Protein AF-A0A348T2I8-F1 (afdb_monomer_lite)

pLDDT: mean 94.96, std 5.28, range [66.25, 98.44]

Structure (mmCIF, N/CA/C/O backbone):
data_AF-A0A348T2I8-F1
#
_entry.id   AF-A0A348T2I8-F1
#
loop_
_atom_site.group_PDB
_atom_site.id
_atom_site.type_symbol
_atom_site.label_atom_id
_atom_site.label_alt_id
_atom_site.label_comp_id
_atom_site.label_asym_id
_atom_site.label_entity_id
_atom_site.label_seq_id
_atom_site.pdbx_PDB_ins_code
_atom_site.Cartn_x
_atom_site.Cartn_y
_atom_site.Cartn_z
_atom_site.occupancy
_atom_site.B_iso_or_equiv
_atom_site.auth_seq_id
_atom_site.auth_comp_id
_atom_site.auth_asym_id
_atom_site.auth_atom_id
_atom_site.pdbx_PDB_model_num
ATOM 1 N N . MET A 1 1 ? -10.567 -3.178 22.652 1.00 66.25 1 MET A N 1
ATOM 2 C CA . MET A 1 1 ? -9.979 -3.028 21.308 1.00 66.25 1 MET A CA 1
ATOM 3 C C . MET A 1 1 ? -9.594 -4.406 20.839 1.00 66.25 1 MET A C 1
ATOM 5 O O . MET A 1 1 ? -8.937 -5.100 21.603 1.00 66.25 1 MET A O 1
ATOM 9 N N . THR A 1 2 ? -10.010 -4.815 19.647 1.00 86.69 2 THR A N 1
ATOM 10 C CA . THR A 1 2 ? -9.426 -6.001 19.015 1.00 86.69 2 THR A CA 1
ATOM 11 C C . THR A 1 2 ? -8.384 -5.509 18.015 1.00 86.69 2 THR A C 1
ATOM 13 O O . THR A 1 2 ? -8.646 -4.575 17.260 1.00 86.69 2 THR A O 1
ATOM 16 N N . VAL A 1 3 ? -7.181 -6.085 18.042 1.00 92.50 3 VAL A N 1
ATOM 17 C CA . VAL A 1 3 ? -6.069 -5.67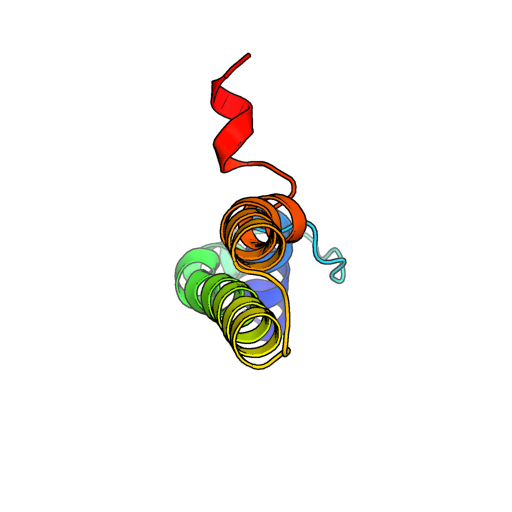8 17.161 1.00 92.50 3 VAL A CA 1
ATOM 18 C C . VAL A 1 3 ? -6.493 -5.731 15.687 1.00 92.50 3 VAL A C 1
ATOM 20 O O . VAL A 1 3 ? -6.197 -4.816 14.925 1.00 92.50 3 VAL A O 1
ATOM 23 N N . LEU A 1 4 ? -7.285 -6.745 15.322 1.00 94.75 4 LEU A N 1
ATOM 24 C CA . LEU A 1 4 ? -7.858 -6.913 13.987 1.00 94.75 4 LEU A CA 1
ATOM 25 C C . LEU A 1 4 ? -8.699 -5.705 13.539 1.00 94.75 4 LEU A C 1
ATOM 27 O O . LEU A 1 4 ? -8.543 -5.251 12.412 1.00 94.75 4 LEU A O 1
ATOM 31 N N . GLN A 1 5 ? -9.562 -5.163 14.407 1.00 95.44 5 GLN A N 1
ATOM 32 C CA . GLN A 1 5 ? -10.389 -4.000 14.065 1.00 95.44 5 GLN A CA 1
ATOM 33 C C . GLN A 1 5 ? -9.539 -2.756 13.818 1.00 95.44 5 GLN A C 1
ATOM 35 O O . GLN A 1 5 ? -9.809 -2.017 12.882 1.00 95.44 5 GLN A O 1
ATOM 40 N N . THR A 1 6 ? -8.499 -2.527 14.622 1.00 95.56 6 THR A N 1
ATOM 41 C CA . THR A 1 6 ? -7.592 -1.384 14.426 1.00 95.56 6 THR A CA 1
ATOM 42 C C . THR A 1 6 ? -6.823 -1.489 13.110 1.00 95.56 6 THR A C 1
ATOM 44 O O . THR A 1 6 ? -6.679 -0.488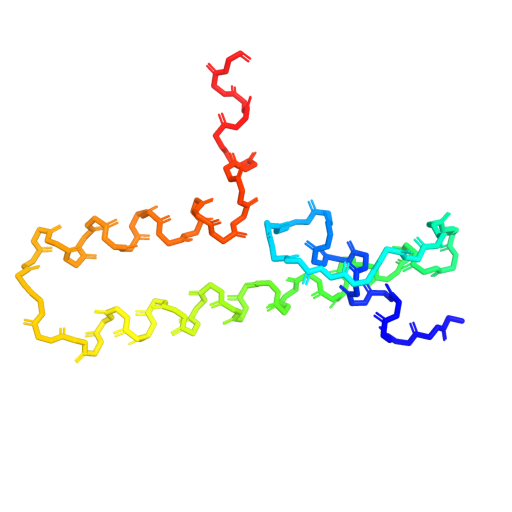 12.411 1.00 95.56 6 THR A O 1
ATOM 47 N N . ILE A 1 7 ? -6.378 -2.693 12.739 1.00 96.94 7 ILE A N 1
ATOM 48 C CA . ILE A 1 7 ? -5.748 -2.936 11.435 1.00 96.94 7 ILE A CA 1
ATOM 49 C C . ILE A 1 7 ? -6.760 -2.713 10.306 1.00 96.94 7 ILE A C 1
ATOM 51 O O . ILE A 1 7 ? -6.457 -1.987 9.365 1.00 96.94 7 ILE A O 1
ATOM 55 N N . ALA A 1 8 ? -7.969 -3.272 10.411 1.00 96.56 8 ALA A N 1
ATOM 56 C CA . ALA A 1 8 ? -9.014 -3.090 9.404 1.00 96.56 8 ALA A CA 1
ATOM 57 C C . ALA A 1 8 ? -9.372 -1.608 9.209 1.00 96.56 8 ALA A C 1
ATOM 59 O O . ALA A 1 8 ? -9.449 -1.158 8.074 1.00 96.56 8 ALA A O 1
ATOM 60 N N . VAL A 1 9 ? -9.495 -0.826 10.287 1.00 96.25 9 VAL A N 1
ATOM 61 C CA . VAL A 1 9 ? -9.712 0.630 10.212 1.00 96.25 9 VAL A CA 1
ATOM 62 C C . VAL A 1 9 ? -8.548 1.332 9.506 1.00 96.25 9 VAL A C 1
ATOM 64 O O . VAL A 1 9 ? -8.782 2.169 8.641 1.00 96.25 9 VAL A O 1
ATOM 67 N N . ALA A 1 10 ? -7.295 0.978 9.815 1.00 96.62 10 ALA A N 1
ATOM 68 C CA . ALA A 1 10 ? -6.134 1.577 9.154 1.00 96.62 10 ALA A CA 1
ATOM 69 C C . ALA A 1 10 ? -6.111 1.291 7.642 1.00 96.62 10 ALA A C 1
ATOM 71 O O . ALA A 1 10 ? -5.906 2.204 6.845 1.00 96.62 10 ALA A O 1
ATOM 72 N N . PHE A 1 11 ? -6.370 0.047 7.233 1.00 97.69 11 PHE A N 1
ATOM 73 C CA . PHE A 1 11 ? -6.459 -0.302 5.813 1.00 97.69 11 PHE A CA 1
ATOM 74 C C . PHE A 1 11 ? -7.668 0.343 5.131 1.00 97.69 11 PHE A C 1
ATOM 76 O O . PHE A 1 11 ? -7.522 0.831 4.017 1.00 97.69 11 PHE A O 1
ATOM 83 N N . ALA A 1 12 ? -8.825 0.409 5.791 1.00 95.94 12 ALA A N 1
ATOM 84 C CA . ALA A 1 12 ? -10.013 1.059 5.242 1.00 95.94 12 ALA A CA 1
ATOM 85 C C . ALA A 1 12 ? -9.829 2.575 5.058 1.00 95.94 12 ALA A C 1
ATOM 87 O O . ALA A 1 12 ? -10.413 3.150 4.147 1.00 95.94 12 ALA A O 1
ATOM 88 N N . MET A 1 13 ? -9.030 3.224 5.914 1.00 95.00 13 MET A N 1
ATOM 89 C CA . MET A 1 13 ? -8.773 4.665 5.843 1.00 95.00 13 MET A CA 1
ATOM 90 C C . MET A 1 13 ? -7.680 5.033 4.833 1.00 95.00 13 MET A C 1
ATOM 92 O O . MET A 1 13 ? -7.785 6.056 4.166 1.00 95.00 13 MET A O 1
ATOM 96 N N . PHE A 1 14 ? -6.609 4.237 4.754 1.00 96.19 14 PHE A N 1
ATOM 97 C CA . PHE A 1 14 ? -5.386 4.606 4.030 1.00 96.19 14 PHE A CA 1
ATOM 98 C C . PHE A 1 14 ? -5.090 3.719 2.812 1.00 96.19 14 PHE A C 1
ATOM 100 O O . PHE A 1 14 ? -4.009 3.819 2.227 1.00 96.19 14 PHE A O 1
ATOM 107 N N . SER A 1 15 ? -6.009 2.826 2.435 1.00 97.19 15 SER A N 1
ATOM 108 C CA . SER A 1 15 ? -5.854 1.962 1.267 1.00 97.19 15 SER A CA 1
ATOM 109 C C . SER A 1 15 ? -7.169 1.647 0.555 1.00 97.19 15 SER A C 1
ATOM 111 O O . SER A 1 15 ? -8.239 1.713 1.147 1.00 97.19 15 SER A O 1
ATOM 113 N N . ALA A 1 16 ? -7.074 1.227 -0.706 1.00 97.00 16 ALA A N 1
ATOM 114 C CA . ALA A 1 16 ? -8.175 0.652 -1.477 1.00 97.00 16 ALA A CA 1
ATOM 115 C C . ALA A 1 16 ? -8.327 -0.867 -1.263 1.00 97.00 16 ALA A C 1
ATOM 117 O O . ALA A 1 16 ? -9.103 -1.522 -1.961 1.00 97.00 16 ALA A O 1
ATOM 118 N N . VAL A 1 17 ? -7.571 -1.460 -0.331 1.00 97.06 17 VAL A N 1
ATOM 11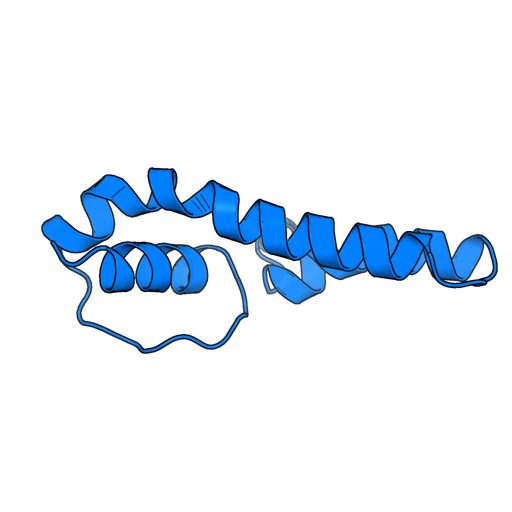9 C CA . VAL A 1 17 ? -7.631 -2.899 -0.058 1.00 97.06 17 VAL A CA 1
ATOM 120 C C . VAL A 1 17 ? -8.963 -3.224 0.623 1.00 97.06 17 VAL A C 1
ATOM 122 O O . VAL A 1 17 ? -9.268 -2.645 1.668 1.00 97.06 17 VAL A O 1
ATOM 125 N N . PRO A 1 18 ? -9.757 -4.169 0.089 1.00 96.12 18 PRO A N 1
ATOM 126 C CA . PRO A 1 18 ? -11.015 -4.547 0.709 1.00 96.12 18 PRO A CA 1
ATOM 127 C C . PRO A 1 18 ? -10.757 -5.213 2.062 1.00 96.12 18 PRO A C 1
ATOM 129 O O . PRO A 1 18 ? -10.012 -6.188 2.170 1.00 96.12 18 PRO A O 1
ATOM 132 N N . VAL A 1 19 ? -11.410 -4.697 3.097 1.00 96.62 19 VAL A N 1
ATOM 133 C CA . VAL A 1 19 ? -11.329 -5.201 4.471 1.00 96.62 19 VAL A CA 1
ATOM 134 C C . VAL A 1 19 ? -12.722 -5.269 5.097 1.00 96.62 19 VAL A C 1
ATOM 136 O O . VAL A 1 19 ? -13.619 -4.533 4.667 1.00 96.62 19 VAL A O 1
ATOM 139 N N . PRO A 1 20 ? -12.936 -6.126 6.114 1.00 95.00 20 PRO A N 1
ATOM 140 C CA . PRO A 1 20 ? -14.194 -6.151 6.851 1.00 95.00 20 PRO A CA 1
ATOM 141 C C . PRO A 1 20 ? -14.540 -4.773 7.430 1.00 95.00 20 PRO A C 1
ATOM 143 O O . PRO A 1 20 ? -13.705 -4.130 8.069 1.00 95.00 20 PRO A O 1
ATOM 146 N N . GLN A 1 21 ? -15.780 -4.337 7.216 1.00 92.00 21 GLN A N 1
ATOM 147 C CA . GLN A 1 21 ? -16.283 -3.040 7.667 1.00 92.00 21 GLN A CA 1
ATOM 148 C C . GLN A 1 21 ? -16.906 -3.189 9.058 1.00 92.00 21 GLN A C 1
ATOM 150 O O . GLN A 1 21 ? -18.052 -3.607 9.200 1.00 92.00 21 GLN A O 1
ATOM 155 N N . PHE A 1 22 ? -16.120 -2.906 10.093 1.00 90.38 22 PHE A N 1
ATOM 156 C CA . PHE A 1 22 ? -16.593 -2.862 11.479 1.00 90.38 22 PHE A CA 1
ATOM 157 C C . PHE A 1 22 ? -17.109 -1.468 11.833 1.00 90.38 22 PHE A C 1
ATOM 159 O O . PHE A 1 22 ? -16.676 -0.500 11.220 1.00 90.38 22 PHE A O 1
ATOM 166 N N . ASP A 1 23 ? -17.934 -1.340 12.874 1.00 93.56 23 ASP A N 1
ATOM 167 C CA . ASP A 1 23 ? -18.330 -0.025 13.394 1.00 93.56 23 ASP A CA 1
ATOM 168 C C . ASP A 1 23 ? -17.121 0.749 13.936 1.00 93.56 23 ASP A C 1
ATOM 170 O O . ASP A 1 23 ? -16.409 0.290 14.840 1.00 93.56 23 ASP A O 1
ATOM 174 N N . TRP A 1 24 ? -16.898 1.948 13.402 1.00 92.75 24 TRP A N 1
ATOM 175 C CA . TRP A 1 24 ? -15.800 2.825 13.797 1.00 92.75 24 TRP A CA 1
ATOM 176 C C . TRP A 1 24 ? -16.151 3.504 15.118 1.00 92.75 24 TRP A C 1
ATOM 178 O O . TRP A 1 24 ? -17.215 4.101 15.269 1.00 92.75 24 TRP A O 1
ATOM 188 N N . ASN A 1 25 ? -15.267 3.392 16.105 1.00 94.00 25 ASN A N 1
ATOM 189 C CA . ASN A 1 25 ? -15.448 3.997 17.419 1.00 94.00 25 ASN A CA 1
ATOM 190 C C . ASN A 1 25 ? -14.101 4.433 18.000 1.00 94.00 25 ASN A C 1
ATOM 192 O O . ASN A 1 25 ? -13.037 4.007 17.554 1.00 94.00 25 ASN A O 1
ATOM 196 N N . GLU A 1 26 ? -14.143 5.242 19.058 1.00 94.44 26 GLU A N 1
ATOM 197 C CA . GLU A 1 26 ? -12.938 5.781 19.694 1.00 94.44 26 GLU A CA 1
ATOM 198 C C . GLU A 1 26 ? -11.913 4.689 20.033 1.00 94.44 26 GLU A C 1
ATOM 200 O O . GLU A 1 26 ? -10.716 4.868 19.818 1.00 94.44 26 GLU A O 1
ATOM 205 N N . LYS A 1 27 ? -12.370 3.513 20.492 1.00 91.50 27 LYS A N 1
ATOM 206 C CA . LYS A 1 27 ? -11.470 2.416 20.847 1.00 91.50 27 LYS A CA 1
ATOM 207 C C . LYS A 1 27 ? -10.715 1.923 19.614 1.00 91.50 27 LYS A C 1
ATOM 209 O O . LYS A 1 27 ? -9.496 1.912 19.663 1.00 91.50 27 LYS A O 1
ATOM 214 N N . ASN A 1 28 ? -11.373 1.499 18.532 1.00 92.38 28 ASN A N 1
ATOM 215 C CA . ASN A 1 28 ? -10.654 0.916 17.383 1.00 92.38 28 ASN A CA 1
ATOM 216 C C . ASN A 1 28 ? -9.887 1.945 16.533 1.00 92.38 28 ASN A C 1
ATOM 218 O O . ASN A 1 28 ? -8.864 1.576 15.951 1.00 92.38 28 ASN A O 1
ATOM 222 N N . MET A 1 29 ? -10.300 3.216 16.549 1.00 94.19 29 MET A N 1
ATOM 223 C CA . MET A 1 29 ? -9.613 4.309 15.856 1.00 94.19 29 MET A CA 1
ATOM 224 C C . MET A 1 29 ? -8.355 4.797 16.584 1.00 94.19 29 MET A C 1
ATOM 226 O O . MET A 1 29 ? -7.395 5.186 15.917 1.00 94.19 29 MET A O 1
ATOM 230 N N . ARG A 1 30 ? -8.319 4.738 17.927 1.00 94.75 30 ARG A N 1
ATOM 231 C CA . ARG A 1 30 ? -7.246 5.317 18.767 1.00 94.75 30 ARG A CA 1
ATOM 232 C C . ARG A 1 30 ? -5.828 4.903 18.372 1.00 94.75 30 ARG A C 1
ATOM 234 O O . ARG A 1 30 ? -4.915 5.712 18.495 1.00 94.75 30 ARG A O 1
ATOM 241 N N . TYR A 1 31 ? -5.639 3.666 17.911 1.00 93.81 31 TYR A N 1
ATOM 242 C CA . TYR A 1 31 ? -4.327 3.144 17.501 1.00 93.81 31 TYR A CA 1
ATOM 243 C C . TYR A 1 31 ? -4.233 2.839 15.998 1.00 93.81 31 TYR A C 1
ATOM 245 O O . TYR A 1 31 ? -3.314 2.143 15.574 1.00 93.81 31 TYR A O 1
ATOM 253 N N . SER A 1 32 ? -5.154 3.348 15.173 1.00 93.62 32 SER A N 1
ATOM 254 C CA . SER A 1 32 ? -5.150 3.113 13.716 1.00 93.62 32 SER A CA 1
ATOM 255 C C . SER A 1 32 ? -3.838 3.561 13.058 1.00 93.62 32 SER A C 1
ATOM 257 O O . SER A 1 32 ? -3.256 2.820 12.270 1.00 93.62 32 SER A O 1
ATOM 259 N N . LEU A 1 33 ? -3.289 4.707 13.472 1.00 95.44 33 LEU A N 1
ATOM 260 C CA . LEU A 1 33 ? -1.984 5.193 13.008 1.00 95.44 33 LEU A CA 1
ATOM 261 C C . LEU A 1 33 ? -0.812 4.284 13.411 1.00 95.44 33 LEU A C 1
ATOM 263 O O . LEU A 1 33 ? 0.189 4.239 12.707 1.00 95.44 33 LEU A O 1
ATOM 267 N N . CYS A 1 34 ? -0.924 3.511 14.495 1.00 95.75 34 CYS A N 1
ATOM 268 C CA . CYS A 1 34 ? 0.090 2.509 14.838 1.00 95.75 34 CYS A CA 1
ATOM 269 C C . CYS A 1 34 ? 0.056 1.307 13.880 1.00 95.75 34 CYS A C 1
ATOM 271 O O . CYS A 1 34 ? 1.072 0.641 13.708 1.00 95.75 34 CYS A O 1
ATOM 273 N N . ALA A 1 35 ? -1.095 1.032 13.258 1.00 96.19 35 ALA A N 1
ATOM 274 C CA . ALA A 1 35 ? -1.255 -0.005 12.240 1.00 96.19 35 ALA A CA 1
ATOM 275 C C . ALA A 1 35 ? -0.997 0.508 10.810 1.00 96.19 35 ALA A C 1
ATOM 277 O O . ALA A 1 35 ? -0.774 -0.303 9.914 1.00 96.19 35 ALA A O 1
ATOM 278 N N . PHE A 1 36 ? -0.956 1.828 10.592 1.00 96.19 36 PHE A N 1
ATOM 279 C CA . PHE A 1 36 ? -0.638 2.445 9.298 1.00 96.19 36 PHE A CA 1
ATOM 280 C C . PHE A 1 36 ? 0.655 1.920 8.636 1.00 96.19 36 PHE A C 1
ATOM 282 O O . PHE A 1 36 ? 0.624 1.675 7.428 1.00 96.19 36 PHE A O 1
ATOM 289 N N . PRO A 1 37 ? 1.759 1.632 9.365 1.00 97.75 37 PRO A N 1
ATOM 290 C CA . PRO A 1 37 ? 2.951 1.030 8.765 1.00 97.75 37 PRO A CA 1
ATOM 291 C C . PRO A 1 37 ? 2.691 -0.272 7.993 1.00 97.75 37 PRO A C 1
ATOM 293 O O . PRO A 1 37 ? 3.424 -0.566 7.055 1.00 97.75 37 PRO A O 1
ATOM 296 N N . LEU A 1 38 ? 1.639 -1.034 8.321 1.00 98.06 38 LEU A N 1
ATOM 297 C CA . LEU A 1 38 ? 1.276 -2.253 7.588 1.00 98.06 38 LEU A CA 1
ATOM 298 C C . LEU A 1 38 ? 0.817 -1.964 6.150 1.00 98.06 38 LEU A C 1
ATOM 300 O O . LEU A 1 38 ? 1.104 -2.756 5.253 1.00 98.06 38 LEU A O 1
ATOM 304 N N . VAL A 1 39 ? 0.170 -0.820 5.905 1.00 97.75 39 VAL A N 1
ATOM 305 C CA . VAL A 1 39 ? -0.152 -0.356 4.543 1.00 97.75 39 VAL A CA 1
ATOM 306 C C . VAL A 1 39 ? 1.142 -0.060 3.779 1.00 97.75 39 VAL A C 1
ATOM 308 O O . VAL A 1 39 ? 1.301 -0.470 2.631 1.00 97.75 39 VAL A O 1
ATOM 311 N N . GLY A 1 40 ? 2.119 0.566 4.444 1.00 97.38 40 GLY A N 1
ATOM 312 C CA . GLY A 1 40 ? 3.456 0.791 3.891 1.00 97.38 40 GLY A CA 1
ATOM 313 C C . GLY A 1 40 ? 4.198 -0.509 3.565 1.00 97.38 40 GLY A C 1
ATOM 314 O O . GLY A 1 40 ? 4.813 -0.610 2.505 1.00 97.38 40 GLY A O 1
ATOM 315 N N . VAL A 1 41 ? 4.091 -1.529 4.423 1.00 98.44 41 VAL A N 1
ATOM 316 C CA . VAL A 1 41 ? 4.642 -2.871 4.160 1.00 98.44 41 VAL A CA 1
ATOM 317 C C . VAL A 1 41 ? 4.010 -3.489 2.913 1.00 98.44 41 VAL A C 1
ATOM 319 O O . VAL A 1 41 ? 4.737 -4.050 2.098 1.00 98.44 41 VAL A O 1
ATOM 322 N N . LEU A 1 42 ? 2.693 -3.351 2.716 1.00 98.12 42 LEU A N 1
ATOM 323 C CA . LEU A 1 42 ? 2.026 -3.828 1.500 1.00 98.12 42 LEU A CA 1
ATOM 324 C C . LEU A 1 42 ? 2.559 -3.120 0.243 1.00 98.12 42 LEU A C 1
ATOM 326 O O . LEU A 1 42 ? 2.923 -3.788 -0.726 1.00 98.12 42 LEU A O 1
ATOM 330 N N . CYS A 1 43 ? 2.663 -1.787 0.269 1.00 97.69 43 CYS A N 1
ATOM 331 C CA . CYS A 1 43 ? 3.254 -1.017 -0.830 1.00 97.69 43 CYS A CA 1
ATOM 332 C C . CYS A 1 43 ? 4.701 -1.450 -1.114 1.00 97.69 43 CYS A C 1
ATOM 334 O O . CYS A 1 43 ? 5.058 -1.714 -2.261 1.00 97.69 43 CYS A O 1
ATOM 336 N N . GLY A 1 44 ? 5.523 -1.573 -0.068 1.00 98.06 44 GLY A N 1
ATOM 337 C CA . GLY A 1 44 ? 6.922 -1.984 -0.173 1.00 98.06 44 GLY A CA 1
ATOM 338 C C . GLY A 1 44 ? 7.084 -3.404 -0.716 1.00 98.06 44 GLY A C 1
ATOM 339 O O . GLY A 1 44 ? 7.934 -3.639 -1.570 1.00 98.06 44 GLY A O 1
ATOM 340 N N . ALA A 1 45 ? 6.234 -4.343 -0.294 1.00 98.44 45 ALA A N 1
ATOM 341 C CA . ALA A 1 45 ? 6.230 -5.705 -0.820 1.00 98.44 45 ALA A CA 1
ATOM 342 C C . ALA A 1 45 ? 5.924 -5.724 -2.326 1.00 98.44 45 ALA A C 1
ATOM 344 O O . ALA A 1 45 ? 6.634 -6.381 -3.088 1.00 98.44 45 ALA A O 1
ATOM 345 N N . LEU A 1 46 ? 4.923 -4.960 -2.774 1.00 98.06 46 LEU A N 1
ATOM 346 C CA . LEU A 1 46 ? 4.588 -4.843 -4.196 1.00 98.06 46 LEU A CA 1
ATOM 347 C C . LEU A 1 46 ? 5.697 -4.155 -5.002 1.00 98.06 46 LEU A C 1
ATOM 349 O O . LEU A 1 46 ? 5.985 -4.575 -6.123 1.00 98.06 46 LEU A O 1
ATOM 353 N N . TRP A 1 47 ? 6.377 -3.158 -4.432 1.00 97.75 47 TRP A N 1
ATOM 354 C CA . TRP A 1 47 ? 7.592 -2.600 -5.029 1.00 97.75 47 TRP A CA 1
ATOM 355 C C . TRP A 1 47 ? 8.703 -3.640 -5.160 1.00 97.75 47 TRP A C 1
ATOM 357 O O . TRP A 1 47 ? 9.285 -3.745 -6.235 1.00 97.75 47 TRP A O 1
ATOM 367 N N . CYS A 1 48 ? 8.975 -4.446 -4.132 1.00 98.19 48 CYS A N 1
ATOM 368 C CA . CYS A 1 48 ? 9.971 -5.519 -4.211 1.00 98.19 48 CYS A CA 1
ATOM 369 C C . CYS A 1 48 ? 9.635 -6.535 -5.312 1.00 98.19 48 CYS A C 1
ATOM 371 O O . CYS A 1 48 ? 10.529 -6.959 -6.044 1.00 98.19 48 CYS A O 1
ATOM 373 N N . VAL A 1 49 ? 8.355 -6.889 -5.473 1.00 97.88 49 VAL A N 1
ATOM 374 C CA . VAL A 1 49 ? 7.889 -7.734 -6.584 1.00 97.88 49 VAL A CA 1
ATOM 375 C C . VAL A 1 49 ? 8.127 -7.042 -7.927 1.00 97.88 49 VAL A C 1
ATOM 377 O O . VAL A 1 49 ? 8.715 -7.631 -8.824 1.00 97.88 49 VAL A O 1
ATOM 380 N N . CYS A 1 50 ? 7.741 -5.775 -8.078 1.00 97.75 50 CYS A N 1
ATOM 381 C CA . CYS A 1 50 ? 7.978 -5.023 -9.313 1.00 97.75 50 CYS A CA 1
ATOM 382 C C . CYS A 1 50 ? 9.476 -4.911 -9.653 1.00 97.75 50 CYS A C 1
ATOM 384 O O . CYS A 1 50 ? 9.861 -5.024 -10.817 1.00 97.75 50 CYS A O 1
ATOM 386 N N . ALA A 1 51 ? 10.321 -4.735 -8.636 1.00 97.31 51 ALA A N 1
ATOM 387 C CA . ALA A 1 51 ? 11.768 -4.630 -8.770 1.00 97.31 51 ALA A CA 1
ATOM 388 C C . ALA A 1 51 ? 12.432 -5.949 -9.191 1.00 97.31 51 ALA A C 1
ATOM 390 O O . ALA A 1 51 ? 13.455 -5.911 -9.874 1.00 97.31 51 ALA A O 1
ATOM 391 N N . SER A 1 52 ? 11.877 -7.095 -8.782 1.00 97.88 52 SER A N 1
ATOM 392 C CA . SER A 1 52 ? 12.442 -8.419 -9.070 1.00 97.88 52 SER A CA 1
ATOM 393 C C . SER A 1 52 ? 12.052 -8.968 -10.445 1.00 97.88 52 SER A C 1
ATOM 395 O O . SER A 1 52 ? 12.718 -9.871 -10.953 1.00 97.88 52 SER A O 1
ATOM 397 N N . LEU A 1 53 ? 11.012 -8.418 -11.079 1.00 97.50 53 LEU A N 1
ATOM 398 C CA . LEU A 1 53 ? 10.604 -8.807 -12.426 1.00 97.50 53 LEU A CA 1
ATOM 399 C C . LEU A 1 53 ? 11.583 -8.259 -13.488 1.00 97.50 53 LEU A C 1
ATOM 401 O O . LEU A 1 53 ? 12.009 -7.103 -13.401 1.00 97.50 53 LEU A O 1
ATOM 405 N N . PRO A 1 54 ? 11.899 -9.030 -14.547 1.00 97.19 54 PRO A N 1
ATOM 406 C CA . PRO A 1 54 ? 12.782 -8.603 -15.635 1.00 97.19 54 PRO A CA 1
ATOM 407 C C . PRO A 1 54 ? 12.067 -7.643 -16.607 1.00 97.19 54 PRO A C 1
ATOM 409 O O . PRO A 1 54 ? 11.911 -7.917 -17.794 1.00 97.19 54 PRO A O 1
ATOM 412 N N . LEU A 1 55 ? 11.592 -6.507 -16.093 1.00 96.12 55 LEU A N 1
ATOM 413 C CA . LEU A 1 55 ? 10.847 -5.500 -16.848 1.00 96.12 55 LEU A CA 1
ATOM 414 C C . LEU A 1 55 ? 11.787 -4.450 -17.466 1.00 96.12 55 LEU A C 1
ATOM 416 O O . LEU A 1 55 ? 12.764 -4.050 -16.813 1.00 96.12 55 LEU A O 1
ATOM 420 N N . PRO A 1 56 ? 11.474 -3.922 -18.667 1.00 97.75 56 PRO A N 1
ATOM 421 C CA . PRO A 1 56 ? 12.142 -2.746 -19.217 1.00 97.75 56 PRO A CA 1
ATOM 422 C C . PRO A 1 56 ? 12.100 -1.562 -18.244 1.00 97.75 56 PRO A C 1
ATOM 424 O O . PRO A 1 56 ? 11.138 -1.406 -17.488 1.00 97.75 56 PRO A O 1
ATOM 427 N N . ALA A 1 57 ? 13.115 -0.696 -18.293 1.00 97.31 57 ALA A N 1
ATOM 428 C CA . ALA A 1 57 ? 13.275 0.407 -17.340 1.00 97.31 57 ALA A CA 1
ATOM 429 C C . ALA A 1 57 ? 12.023 1.296 -17.229 1.00 97.31 57 ALA A C 1
ATOM 431 O O . ALA A 1 57 ? 11.596 1.618 -16.123 1.00 97.31 57 ALA A O 1
ATOM 432 N N . MET A 1 58 ? 11.391 1.622 -18.362 1.00 97.94 58 MET A N 1
ATOM 433 C CA . MET A 1 58 ? 10.199 2.474 -18.386 1.00 97.94 58 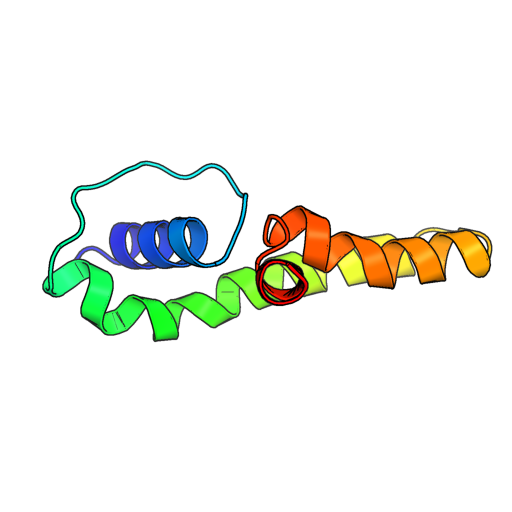MET A CA 1
ATOM 434 C C . MET A 1 58 ? 8.989 1.816 -17.712 1.00 97.94 58 MET A C 1
ATOM 436 O O . MET A 1 58 ? 8.275 2.470 -16.958 1.00 97.94 58 MET A O 1
ATOM 440 N N . VAL A 1 59 ? 8.788 0.511 -17.922 1.00 97.56 59 VAL A N 1
ATOM 441 C CA . VAL A 1 59 ? 7.685 -0.238 -17.298 1.00 97.56 59 VAL A CA 1
ATOM 442 C C . VAL A 1 59 ? 7.896 -0.343 -15.789 1.00 97.56 59 VAL A C 1
ATOM 444 O O . VAL A 1 59 ? 6.956 -0.173 -15.019 1.00 97.56 59 VAL A O 1
ATOM 447 N N . ARG A 1 60 ? 9.140 -0.561 -15.351 1.00 97.81 60 ARG A N 1
ATOM 448 C CA . ARG A 1 60 ? 9.488 -0.610 -13.926 1.00 97.81 60 ARG A CA 1
ATOM 449 C C . ARG A 1 60 ? 9.291 0.739 -13.238 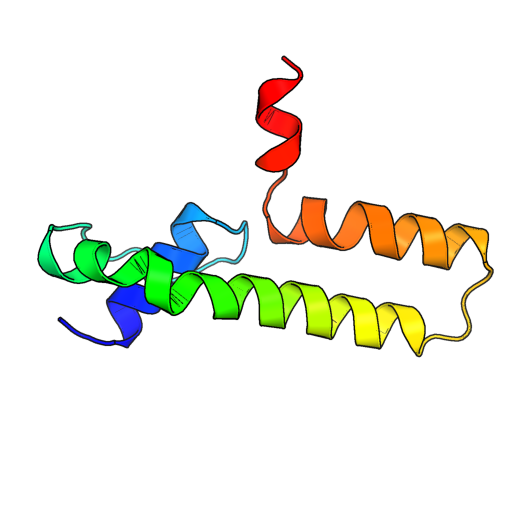1.00 97.81 60 ARG A C 1
ATOM 451 O O . ARG A 1 60 ? 8.717 0.785 -12.157 1.00 97.81 60 ARG A O 1
ATOM 458 N N . ALA A 1 61 ? 9.719 1.826 -13.881 1.00 98.06 61 ALA A N 1
ATOM 459 C CA . ALA A 1 61 ? 9.501 3.181 -13.381 1.00 98.06 61 ALA A CA 1
ATOM 460 C C . ALA A 1 61 ? 8.002 3.490 -13.251 1.00 98.06 61 ALA A C 1
ATOM 462 O O . ALA A 1 61 ? 7.559 3.930 -12.192 1.00 98.06 61 ALA A O 1
ATOM 463 N N . ALA A 1 62 ? 7.210 3.172 -14.282 1.00 98.12 62 ALA A N 1
ATOM 464 C CA . ALA A 1 62 ? 5.756 3.301 -14.226 1.00 98.12 62 ALA A CA 1
ATOM 465 C C . ALA A 1 62 ? 5.159 2.469 -13.079 1.00 98.12 62 ALA A C 1
ATOM 467 O O . ALA A 1 62 ? 4.334 2.977 -12.325 1.00 98.12 62 ALA A O 1
ATOM 468 N N . GLY A 1 63 ? 5.619 1.228 -12.890 1.00 97.81 63 GLY A N 1
ATOM 469 C CA . GLY A 1 63 ? 5.220 0.381 -11.767 1.00 97.81 63 GLY A CA 1
ATOM 470 C C . GLY A 1 63 ? 5.496 1.033 -10.411 1.00 97.81 63 GLY A C 1
ATOM 471 O O . GLY A 1 63 ? 4.590 1.135 -9.587 1.00 97.81 63 GLY A O 1
ATOM 472 N N . PHE A 1 64 ? 6.706 1.549 -10.186 1.00 97.56 64 PHE A N 1
ATOM 473 C CA . PHE A 1 64 ? 7.039 2.236 -8.935 1.00 97.56 64 PHE A CA 1
ATOM 474 C C . PHE A 1 64 ? 6.179 3.476 -8.677 1.00 97.56 64 PHE A C 1
ATOM 476 O O . PHE A 1 64 ? 5.779 3.690 -7.533 1.00 97.56 64 PHE A O 1
ATOM 483 N N . CYS A 1 65 ? 5.837 4.242 -9.715 1.00 97.00 65 CYS A N 1
ATOM 484 C CA . CYS A 1 65 ? 4.952 5.400 -9.588 1.00 97.00 65 CYS A CA 1
ATOM 485 C C . CYS A 1 65 ? 3.485 5.013 -9.335 1.00 97.00 65 CYS A C 1
ATOM 487 O O . CYS A 1 65 ? 2.807 5.672 -8.551 1.00 97.00 65 CYS A O 1
ATOM 489 N N . LEU A 1 66 ? 2.985 3.957 -9.985 1.00 97.38 66 LEU A N 1
ATOM 490 C CA . LEU A 1 66 ? 1.557 3.619 -9.991 1.00 97.38 66 LEU A CA 1
ATOM 491 C C . LEU A 1 66 ? 1.133 2.674 -8.861 1.00 97.38 66 LEU A C 1
ATOM 493 O O . LEU A 1 66 ? -0.003 2.764 -8.406 1.00 97.38 66 LEU A O 1
ATOM 497 N N . ILE A 1 67 ? 2.017 1.797 -8.372 1.00 97.75 67 ILE A N 1
ATOM 498 C CA . ILE A 1 67 ? 1.704 0.858 -7.279 1.00 97.75 67 ILE A CA 1
ATOM 499 C C . ILE A 1 67 ? 1.150 1.565 -6.028 1.00 97.75 67 ILE A C 1
ATOM 501 O O . ILE A 1 67 ? 0.080 1.163 -5.574 1.00 97.75 67 ILE A O 1
ATOM 505 N N . PRO A 1 68 ? 1.788 2.613 -5.467 1.00 96.00 68 PRO A N 1
ATOM 506 C CA . PRO A 1 68 ? 1.255 3.269 -4.278 1.00 96.00 68 PRO A CA 1
ATOM 507 C C . PRO A 1 68 ? -0.080 3.960 -4.553 1.00 96.00 68 PRO A C 1
ATOM 509 O O . PRO A 1 68 ? -0.958 3.929 -3.698 1.00 96.00 68 PRO A O 1
ATOM 512 N N . VAL A 1 69 ? -0.275 4.532 -5.744 1.00 96.69 69 VAL A N 1
ATOM 513 C CA . VAL A 1 69 ? -1.558 5.132 -6.145 1.00 96.69 69 VAL A CA 1
ATOM 514 C C . VAL A 1 69 ? -2.653 4.068 -6.169 1.00 96.69 69 VAL A C 1
ATOM 516 O O . VAL A 1 69 ? -3.705 4.256 -5.566 1.00 96.69 69 VAL A O 1
ATOM 519 N N . TRP A 1 70 ? -2.384 2.923 -6.796 1.00 96.94 70 TRP A N 1
ATOM 520 C CA . TRP A 1 70 ? -3.332 1.818 -6.887 1.00 96.94 70 TRP A CA 1
ATOM 521 C C . TRP A 1 70 ? -3.670 1.219 -5.516 1.00 96.94 70 TRP A C 1
ATOM 523 O O . TRP A 1 70 ? -4.843 1.052 -5.195 1.00 96.94 70 TRP A O 1
ATOM 533 N N . VAL A 1 71 ? -2.660 0.956 -4.680 1.00 97.75 71 VAL A N 1
ATOM 534 C CA . VAL A 1 71 ? -2.855 0.402 -3.329 1.00 97.75 71 VAL A CA 1
ATOM 535 C C . VAL A 1 71 ? -3.594 1.382 -2.431 1.00 97.75 71 VAL A C 1
ATOM 537 O O . VAL A 1 71 ? -4.451 0.967 -1.656 1.00 97.75 71 VAL A O 1
ATOM 540 N N . THR A 1 72 ? -3.274 2.674 -2.516 1.00 97.00 72 THR A N 1
ATOM 541 C CA . THR A 1 72 ? -3.870 3.685 -1.636 1.00 97.00 72 THR A CA 1
ATOM 542 C C . THR A 1 72 ? -5.224 4.198 -2.120 1.00 97.00 72 THR A C 1
ATOM 544 O O . THR A 1 72 ? -5.876 4.934 -1.395 1.00 97.00 72 THR A O 1
ATOM 547 N N . GLY A 1 73 ? -5.665 3.815 -3.322 1.00 95.44 73 GLY A N 1
ATOM 548 C CA . GLY A 1 73 ? -6.891 4.343 -3.926 1.00 95.44 73 GLY A CA 1
ATOM 549 C C . GLY A 1 73 ? -6.764 5.776 -4.438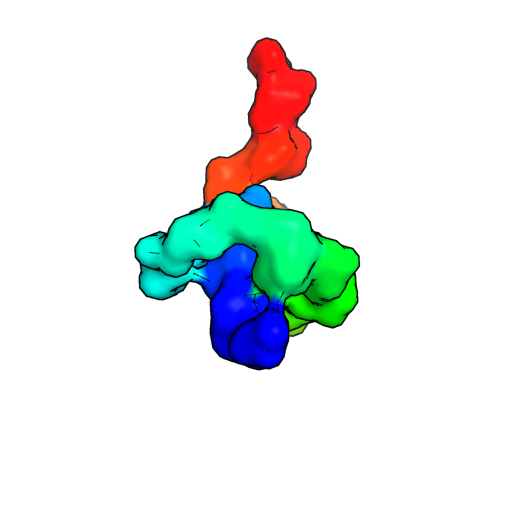 1.00 95.44 73 GLY A C 1
ATOM 550 O O . GLY A 1 73 ? -7.775 6.406 -4.709 1.00 95.44 73 GLY A O 1
ATOM 551 N N . GLY A 1 74 ? -5.541 6.291 -4.577 1.00 94.88 74 GLY A N 1
ATOM 552 C CA . GLY A 1 74 ? -5.300 7.634 -5.095 1.00 94.88 74 GLY A CA 1
ATOM 553 C C . GLY A 1 74 ? -5.371 8.763 -4.069 1.00 94.88 74 GLY A C 1
ATOM 554 O O . GLY A 1 74 ? -5.233 9.902 -4.484 1.00 94.88 74 GLY A O 1
ATOM 555 N N . ILE A 1 75 ? -5.445 8.490 -2.759 1.00 93.88 75 ILE A N 1
ATOM 556 C CA . ILE A 1 75 ? -5.578 9.532 -1.710 1.00 93.88 75 ILE A CA 1
ATOM 557 C C . ILE A 1 75 ? -4.511 10.643 -1.753 1.00 93.88 75 ILE A C 1
ATOM 559 O O . ILE A 1 75 ? -4.746 11.760 -1.309 1.00 93.88 75 ILE A O 1
ATOM 563 N N . HIS A 1 76 ? -3.318 10.357 -2.283 1.00 90.00 76 HIS A N 1
ATOM 564 C CA . HIS A 1 76 ? -2.250 11.354 -2.451 1.00 90.00 76 HIS A CA 1
ATOM 565 C C . HIS A 1 76 ? -2.515 12.308 -3.624 1.00 90.00 76 HIS A C 1
ATOM 567 O O . HIS A 1 76 ? -1.942 13.393 -3.685 1.00 90.00 76 HIS A O 1
ATOM 573 N N . LEU A 1 77 ? -3.344 11.873 -4.572 1.00 92.94 77 LEU A N 1
ATOM 574 C CA . LEU A 1 77 ? -3.764 12.621 -5.747 1.00 92.94 77 LEU A CA 1
ATOM 575 C C . LEU A 1 77 ? -5.081 13.379 -5.519 1.00 92.94 77 LEU A C 1
ATOM 577 O O . LEU A 1 77 ? -5.355 14.304 -6.276 1.00 92.94 77 LEU A O 1
ATOM 581 N N . ASP A 1 78 ? -5.853 13.055 -4.476 1.00 89.75 78 ASP A N 1
ATOM 582 C CA . ASP A 1 78 ? -7.138 13.708 -4.169 1.00 89.75 78 ASP A CA 1
ATOM 583 C C . ASP A 1 78 ? -7.021 15.233 -3.997 1.00 89.75 78 ASP A C 1
ATOM 585 O O . ASP A 1 78 ? -7.972 15.958 -4.261 1.00 89.75 78 ASP A O 1
ATOM 589 N N . GLY A 1 79 ? -5.847 15.742 -3.603 1.00 86.75 79 GLY A N 1
ATOM 590 C CA . GLY A 1 79 ? -5.590 17.179 -3.452 1.00 86.75 79 GLY A CA 1
ATOM 591 C C . GLY A 1 79 ? -5.305 17.948 -4.751 1.00 86.75 79 GLY A C 1
ATOM 592 O O . GLY A 1 79 ? -5.025 19.142 -4.682 1.00 86.75 79 GLY A O 1
ATOM 593 N N . TYR A 1 80 ? -5.310 17.293 -5.918 1.00 84.25 80 TYR A N 1
ATOM 594 C CA . TYR A 1 80 ? -5.084 17.952 -7.215 1.00 84.25 80 TYR A CA 1
ATOM 595 C C . TYR A 1 80 ? -6.343 18.587 -7.830 1.00 84.25 80 TYR A C 1
ATOM 597 O O . TYR A 1 80 ? -6.202 19.330 -8.805 1.00 84.25 80 TYR A O 1
ATOM 605 N N . ALA A 1 81 ? -7.537 18.289 -7.310 1.00 67.44 81 ALA A N 1
ATOM 606 C CA . ALA A 1 81 ? -8.826 18.766 -7.819 1.00 67.44 81 ALA A CA 1
ATOM 607 C C . ALA A 1 81 ? -9.510 19.737 -6.847 1.00 67.44 81 ALA A C 1
ATOM 609 O O . ALA A 1 81 ? -9.445 19.494 -5.622 1.00 67.44 81 ALA A O 1
#

Radius of gyration: 14.87 Å; chains: 1; bounding box: 32×28×40 Å

Secondary structure (DSSP, 8-state):
--HHHHHHHHHHHH-------PPP-HHHHTTHHHHTHHHHHHHHHHHHHHHHS---HHHHHHHHHHHHHHHHTTTTTGGG-

Foldseek 3Di:
DDPLLLLQVLQVQFWPDDGDDDDDDCVSPVCNVVNNVVLVVVLVVQLVVLVPDPDDPVVSVVSNVCSSCHGRVNPVVPVVD

Sequence (81 aa):
MTVLQTIAVAFAMFSAVPVPQFDWNEKNMRYSLCAFPLVGVLCGALWCVCASLPLPAMVRAAGFCLIPVWVTGGIHLDGYA